Protein AF-A0AAV5WCV3-F1 (afdb_monomer_lite)

Radius of gyration: 29.71 Å; chains: 1; bounding box: 91×46×33 Å

Foldseek 3Di:
DDPPPVDDPPDDPVLVVLLVVCCVVQVQFASVQSNVCSVVDNPVSVVCVVVVVTDTRDPDPPPPPPPPPCPPDPPDPDPDPPPDPDDPDDPDD

Organism: NCBI:txid1538716

Structure (mmCIF, N/CA/C/O backbone):
data_AF-A0AAV5WCV3-F1
#
_entry.id   AF-A0AAV5WCV3-F1
#
loop_
_atom_site.group_PDB
_atom_site.id
_atom_site.type_symbol
_atom_site.label_atom_id
_atom_site.label_alt_id
_atom_site.label_comp_id
_atom_site.label_asym_id
_atom_site.label_entity_id
_atom_site.label_seq_id
_atom_site.pdbx_PDB_ins_code
_atom_site.Cartn_x
_atom_site.Cartn_y
_atom_site.Cartn_z
_atom_site.occupancy
_atom_site.B_iso_or_equiv
_atom_site.auth_seq_id
_atom_site.auth_comp_id
_atom_site.auth_asym_id
_atom_site.auth_atom_id
_atom_site.pdbx_PDB_model_num
ATOM 1 N N . SER A 1 1 ? 1.900 36.141 -9.482 1.00 51.16 1 SER A N 1
ATOM 2 C CA . SER A 1 1 ? 1.765 34.759 -9.966 1.00 51.16 1 SER A CA 1
ATOM 3 C C . SER A 1 1 ? 1.895 33.836 -8.778 1.00 51.16 1 SER A C 1
ATOM 5 O O . SER A 1 1 ? 2.979 33.756 -8.214 1.00 51.16 1 SER A O 1
ATOM 7 N N . GLY A 1 2 ? 0.777 33.284 -8.304 1.00 49.94 2 GLY A N 1
ATOM 8 C CA . GLY A 1 2 ? 0.782 32.323 -7.206 1.00 49.94 2 GLY A CA 1
ATOM 9 C C . GLY A 1 2 ? 1.365 31.012 -7.707 1.00 49.94 2 GLY A C 1
ATOM 10 O O . GLY A 1 2 ? 0.945 30.518 -8.748 1.00 49.94 2 GLY A O 1
ATOM 11 N N . VAL A 1 3 ? 2.364 30.486 -7.008 1.00 56.59 3 VAL A N 1
ATOM 12 C CA . VAL A 1 3 ? 2.714 29.078 -7.149 1.00 56.59 3 VAL A CA 1
ATOM 13 C C . VAL A 1 3 ? 1.652 28.326 -6.363 1.00 56.59 3 VAL A C 1
ATOM 15 O O . VAL A 1 3 ? 1.647 28.325 -5.136 1.00 56.59 3 VAL A O 1
ATOM 18 N N . GLU A 1 4 ? 0.665 27.795 -7.074 1.00 45.91 4 GLU A N 1
ATOM 19 C CA . GLU A 1 4 ? -0.219 26.768 -6.543 1.00 45.91 4 GLU A CA 1
ATOM 20 C C . GLU A 1 4 ? 0.674 25.560 -6.264 1.00 45.91 4 GLU A C 1
ATOM 22 O O . GLU A 1 4 ? 0.912 24.719 -7.128 1.00 45.91 4 GLU A O 1
ATOM 27 N N . THR A 1 5 ? 1.277 25.540 -5.073 1.00 54.62 5 THR A N 1
ATOM 28 C CA . THR A 1 5 ? 1.889 24.348 -4.503 1.00 54.62 5 THR A CA 1
ATOM 29 C C . THR A 1 5 ? 0.807 23.287 -4.564 1.00 54.62 5 THR A C 1
ATOM 31 O O . THR A 1 5 ? -0.176 23.375 -3.829 1.00 54.62 5 THR A O 1
ATOM 34 N N . MET A 1 6 ? 0.933 22.352 -5.506 1.00 52.22 6 MET A N 1
ATOM 35 C CA . MET A 1 6 ? 0.062 21.190 -5.614 1.00 52.22 6 MET A CA 1
ATOM 36 C C . MET A 1 6 ? 0.171 20.469 -4.274 1.00 52.22 6 MET A C 1
ATOM 38 O O . MET A 1 6 ? 1.174 19.814 -4.006 1.00 52.22 6 MET A O 1
ATOM 42 N N . ALA A 1 7 ? -0.784 20.722 -3.379 1.00 52.59 7 ALA A N 1
ATOM 43 C CA . ALA A 1 7 ? -0.746 20.213 -2.025 1.00 52.59 7 ALA A CA 1
ATOM 44 C C . ALA A 1 7 ? -0.780 18.690 -2.119 1.00 52.59 7 ALA A C 1
ATOM 46 O O . ALA A 1 7 ? -1.762 18.115 -2.593 1.00 52.59 7 ALA A O 1
ATOM 47 N N . GLU A 1 8 ? 0.314 18.045 -1.719 1.00 57.53 8 GLU A N 1
ATOM 48 C CA . GLU A 1 8 ? 0.329 16.603 -1.531 1.00 57.53 8 GLU A CA 1
ATOM 49 C C . GLU A 1 8 ? -0.858 16.253 -0.622 1.00 57.53 8 GLU A C 1
ATOM 51 O O . GLU A 1 8 ? -1.060 16.936 0.391 1.00 57.53 8 GLU A O 1
ATOM 56 N N . PRO A 1 9 ? -1.693 15.264 -0.985 1.00 60.06 9 PRO A N 1
ATOM 57 C CA . PRO A 1 9 ? -2.864 14.929 -0.192 1.00 60.06 9 PRO A CA 1
ATOM 58 C C . PRO A 1 9 ? -2.407 14.611 1.231 1.00 60.06 9 PRO A C 1
ATOM 60 O O . PRO A 1 9 ? -1.627 13.682 1.450 1.00 60.06 9 PRO A O 1
ATOM 63 N N . ILE A 1 10 ? -2.855 15.421 2.194 1.00 73.25 10 ILE A N 1
ATOM 64 C CA . ILE A 1 10 ? -2.541 15.225 3.607 1.00 73.25 10 ILE A CA 1
ATOM 65 C C . ILE A 1 10 ? -3.291 13.969 4.042 1.00 73.25 10 ILE A C 1
ATOM 67 O O . ILE A 1 10 ? -4.487 14.012 4.324 1.00 73.25 10 ILE A O 1
ATOM 71 N N . LEU A 1 11 ? -2.589 12.839 4.035 1.00 77.94 11 LEU A N 1
ATOM 72 C CA . LEU A 1 11 ? -3.138 11.570 4.486 1.00 77.94 11 LEU A CA 1
ATOM 73 C C . LEU A 1 11 ? -3.305 11.602 6.003 1.00 77.94 11 LEU A C 1
ATOM 75 O O . LEU A 1 11 ? -2.391 11.976 6.744 1.00 77.94 11 LEU A O 1
ATOM 79 N N . THR A 1 12 ? -4.473 11.173 6.463 1.00 85.44 12 THR A N 1
ATOM 80 C CA . THR A 1 12 ? -4.724 10.945 7.888 1.00 85.44 12 THR A CA 1
ATOM 81 C C . THR A 1 12 ? -3.860 9.787 8.411 1.00 85.44 12 THR A C 1
ATOM 83 O O . THR A 1 12 ? -3.400 8.950 7.627 1.00 85.44 12 THR A O 1
ATOM 86 N N . PRO A 1 13 ? -3.633 9.687 9.734 1.00 84.38 13 PRO A N 1
ATOM 87 C CA . PRO A 1 13 ? -2.914 8.555 10.322 1.00 84.38 13 PRO A CA 1
ATOM 88 C C . PRO A 1 13 ? -3.524 7.197 9.947 1.00 84.38 13 PRO A C 1
ATOM 90 O O . PRO A 1 13 ? -2.794 6.254 9.655 1.00 84.38 13 PRO A O 1
ATOM 93 N N . GLU A 1 14 ? -4.855 7.119 9.879 1.00 85.06 14 GLU A N 1
ATOM 94 C CA . GLU A 1 14 ? -5.590 5.913 9.478 1.00 85.06 14 GLU A CA 1
ATOM 95 C C . GLU A 1 14 ? -5.324 5.547 8.011 1.00 85.06 14 GLU A C 1
ATOM 97 O O . GLU A 1 14 ? -5.073 4.387 7.690 1.00 85.06 14 GLU A O 1
ATOM 102 N N . GLN A 1 15 ? -5.286 6.537 7.115 1.00 85.00 15 GLN A N 1
ATOM 103 C CA . GLN A 1 15 ? -4.943 6.327 5.705 1.00 85.00 15 GLN A CA 1
ATOM 104 C C . GLN A 1 15 ? -3.482 5.912 5.514 1.00 85.00 15 GLN A C 1
ATOM 106 O O . GLN A 1 15 ? -3.180 5.100 4.641 1.00 85.00 15 GLN A O 1
ATOM 111 N N . TRP A 1 16 ? -2.568 6.437 6.331 1.00 87.56 16 TRP A N 1
ATOM 112 C CA . TRP A 1 16 ? -1.179 5.986 6.341 1.00 87.56 16 TRP A CA 1
ATOM 113 C C . TRP A 1 16 ? -1.054 4.537 6.790 1.00 87.56 16 TRP A C 1
ATOM 115 O O . TRP A 1 16 ? -0.325 3.770 6.165 1.00 87.56 16 TRP A O 1
ATOM 125 N N . GLN A 1 17 ? -1.773 4.154 7.842 1.00 88.69 17 GLN A N 1
ATOM 126 C CA . GLN A 1 17 ? -1.779 2.780 8.324 1.00 88.69 17 GLN A CA 1
ATOM 127 C C . GLN A 1 17 ? -2.335 1.829 7.260 1.00 88.69 17 GLN A C 1
ATOM 129 O O . GLN A 1 17 ? -1.703 0.823 6.954 1.00 88.69 17 GLN A O 1
ATOM 134 N N . LEU A 1 18 ? -3.438 2.213 6.616 1.00 87.75 18 LEU A N 1
ATOM 135 C CA . LEU A 1 18 ? -4.028 1.471 5.506 1.00 87.75 18 LEU A CA 1
ATOM 136 C C . LEU A 1 18 ? -3.069 1.324 4.314 1.00 87.75 18 LEU A C 1
ATOM 138 O O . LEU A 1 18 ? -2.955 0.254 3.722 1.00 87.75 18 LEU A O 1
ATOM 142 N N . PHE A 1 19 ? -2.365 2.399 3.958 1.00 87.69 19 PHE A N 1
ATOM 143 C CA . PHE A 1 19 ? -1.364 2.378 2.897 1.00 87.69 19 PHE A CA 1
ATOM 144 C C . PHE A 1 19 ? -0.247 1.371 3.188 1.00 87.69 19 PHE A C 1
ATOM 146 O O . PHE A 1 19 ? 0.125 0.602 2.303 1.00 87.69 19 PHE A O 1
ATOM 153 N N . 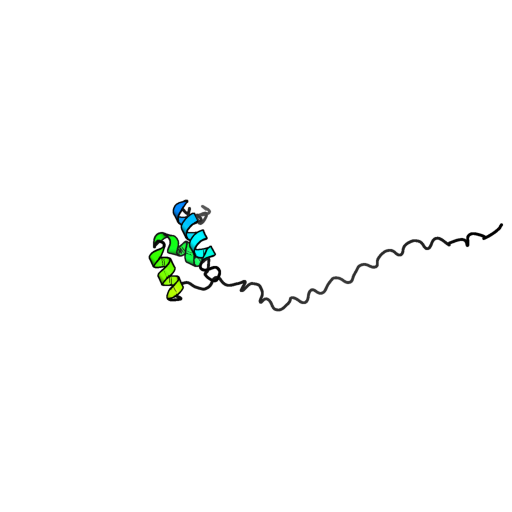TRP A 1 20 ? 0.290 1.383 4.409 1.00 88.12 20 TRP A N 1
ATOM 154 C CA . TRP A 1 20 ? 1.365 0.476 4.806 1.00 88.12 20 TRP A CA 1
ATOM 155 C C . TRP A 1 20 ? 0.908 -0.980 4.838 1.00 88.12 20 TRP A C 1
ATOM 157 O O . TRP A 1 20 ? 1.614 -1.826 4.297 1.00 88.12 20 TRP A O 1
ATOM 167 N N . ASP A 1 21 ? -0.282 -1.250 5.372 1.00 89.75 21 ASP A N 1
ATOM 168 C CA . ASP A 1 21 ? -0.880 -2.589 5.420 1.00 89.75 21 ASP A CA 1
ATOM 169 C C . ASP A 1 21 ? -1.032 -3.182 4.006 1.00 89.75 21 ASP A C 1
ATOM 171 O O . ASP A 1 21 ? -0.531 -4.265 3.694 1.00 89.75 21 ASP A O 1
ATOM 175 N N . LEU A 1 22 ? -1.588 -2.394 3.079 1.00 86.88 22 LEU A N 1
ATOM 176 C CA . LEU A 1 22 ? -1.725 -2.790 1.676 1.00 86.88 22 LEU A CA 1
ATOM 177 C C . LEU A 1 22 ? -0.377 -2.925 0.958 1.00 86.88 22 LEU A C 1
ATOM 179 O O . LEU A 1 22 ? -0.237 -3.778 0.084 1.00 86.88 22 LEU A O 1
ATOM 183 N N . LYS A 1 23 ? 0.627 -2.108 1.296 1.00 85.38 23 LYS A N 1
ATOM 184 C CA . LYS A 1 23 ? 1.981 -2.236 0.734 1.00 85.38 23 LYS A CA 1
ATOM 185 C C . LYS A 1 23 ? 2.720 -3.464 1.253 1.00 85.38 23 LYS A C 1
ATOM 187 O O . LYS A 1 23 ? 3.530 -4.002 0.499 1.00 85.38 23 LYS A O 1
ATOM 192 N N . GLU A 1 24 ? 2.454 -3.890 2.483 1.00 87.44 24 GLU A N 1
ATOM 193 C CA . GLU A 1 24 ? 3.012 -5.111 3.062 1.00 87.44 24 GLU A CA 1
ATOM 194 C C . GLU A 1 24 ? 2.393 -6.357 2.414 1.00 87.44 24 GLU A C 1
ATOM 196 O O . GLU A 1 24 ? 3.122 -7.245 1.974 1.00 87.44 24 GLU A O 1
ATOM 201 N N . MET A 1 25 ? 1.065 -6.389 2.257 1.00 85.56 25 MET A N 1
ATOM 202 C CA . MET A 1 25 ? 0.363 -7.511 1.618 1.00 85.56 25 MET A CA 1
ATOM 203 C C . MET A 1 25 ? 0.565 -7.564 0.100 1.00 85.56 25 MET A C 1
ATOM 205 O O . MET A 1 25 ? 0.716 -8.639 -0.483 1.00 85.56 25 MET A O 1
ATOM 209 N N . PHE A 1 26 ? 0.591 -6.402 -0.555 1.00 86.12 26 PHE A N 1
ATOM 210 C CA . PHE A 1 26 ? 0.678 -6.270 -2.007 1.00 86.12 26 PHE A CA 1
ATOM 211 C C . PHE A 1 26 ? 1.875 -5.391 -2.408 1.00 86.12 26 PHE A C 1
ATOM 213 O O . PHE A 1 26 ? 1.727 -4.288 -2.953 1.00 86.12 26 PHE A O 1
ATOM 220 N N . PRO A 1 27 ? 3.113 -5.876 -2.194 1.00 83.62 27 PRO A N 1
ATOM 221 C CA . PRO A 1 27 ? 4.324 -5.102 -2.470 1.00 83.62 27 PRO A CA 1
ATOM 222 C C . PRO A 1 27 ? 4.478 -4.758 -3.955 1.00 83.62 27 PRO A C 1
ATOM 224 O O . PRO A 1 27 ? 5.074 -3.735 -4.289 1.00 83.62 27 PRO A O 1
ATOM 22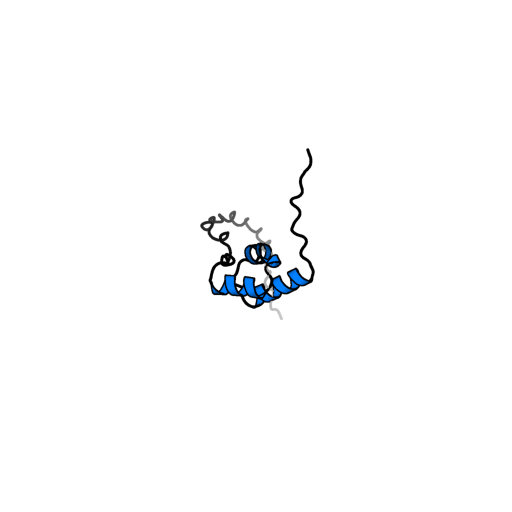7 N N . HIS A 1 28 ? 3.873 -5.559 -4.832 1.00 82.06 28 HIS A N 1
ATOM 228 C CA . HIS A 1 28 ? 3.864 -5.376 -6.279 1.00 82.06 28 HIS A CA 1
ATOM 229 C C . HIS A 1 28 ? 2.849 -4.335 -6.769 1.00 82.06 28 HIS A C 1
ATOM 231 O O . HIS A 1 28 ? 2.827 -4.060 -7.959 1.00 82.06 28 HIS A O 1
ATOM 237 N N . VAL A 1 29 ? 1.999 -3.763 -5.908 1.00 83.19 29 VAL A N 1
ATOM 238 C CA . VAL A 1 29 ? 1.002 -2.748 -6.295 1.00 83.19 29 VAL A CA 1
ATOM 239 C C . VAL A 1 29 ? 1.570 -1.339 -6.150 1.00 83.19 29 VAL A C 1
ATOM 241 O O . VAL A 1 29 ? 2.393 -1.056 -5.268 1.00 83.19 29 VAL A O 1
ATOM 244 N N . SER A 1 30 ? 1.142 -0.437 -7.038 1.00 84.12 30 SER A N 1
ATOM 245 C CA . SER A 1 30 ? 1.651 0.928 -7.091 1.00 84.12 30 SER A CA 1
ATOM 246 C C . SER A 1 30 ? 1.241 1.696 -5.852 1.00 84.12 30 SER A C 1
ATOM 248 O O . SER A 1 30 ? 0.057 1.872 -5.576 1.00 84.12 30 SER A O 1
ATOM 250 N N . GLY A 1 31 ? 2.235 2.203 -5.120 1.00 83.50 31 GLY A N 1
ATOM 251 C CA . GLY A 1 31 ? 1.981 3.051 -3.962 1.00 83.50 31 GLY A CA 1
ATOM 252 C C . GLY A 1 31 ? 1.224 4.327 -4.339 1.00 83.50 31 GLY A C 1
ATOM 253 O O . GLY A 1 31 ? 0.390 4.788 -3.567 1.00 83.50 31 GLY A O 1
ATOM 254 N N . VAL A 1 32 ? 1.453 4.862 -5.542 1.00 83.44 32 VAL A N 1
ATOM 255 C CA . VAL A 1 32 ? 0.692 6.007 -6.063 1.00 83.44 32 VAL A CA 1
ATOM 256 C C . VAL A 1 32 ? -0.770 5.620 -6.265 1.00 83.44 32 VAL A C 1
ATOM 258 O O . VAL A 1 32 ? -1.651 6.334 -5.800 1.00 83.44 32 VAL A O 1
ATOM 261 N N . ALA A 1 33 ? -1.033 4.457 -6.866 1.00 83.94 33 ALA A N 1
ATOM 262 C CA . ALA A 1 33 ? -2.398 3.995 -7.092 1.00 83.94 33 ALA A CA 1
ATOM 263 C C . ALA A 1 33 ? -3.143 3.693 -5.787 1.00 83.94 33 ALA A C 1
ATOM 265 O O . ALA A 1 33 ? -4.302 4.074 -5.650 1.00 83.94 33 ALA A O 1
ATOM 266 N N . ILE A 1 34 ? -2.473 3.083 -4.802 1.00 86.12 34 ILE A N 1
ATOM 267 C CA . ILE A 1 34 ? -3.052 2.885 -3.466 1.00 86.12 34 ILE A CA 1
ATOM 268 C C . ILE A 1 34 ? -3.428 4.247 -2.878 1.00 86.12 34 ILE A C 1
ATOM 270 O O . ILE A 1 34 ? -4.578 4.435 -2.495 1.00 86.12 34 ILE A O 1
ATOM 274 N N . LYS A 1 35 ? -2.508 5.224 -2.893 1.00 84.50 35 LYS A N 1
ATOM 275 C CA . LYS A 1 35 ? -2.747 6.580 -2.368 1.00 84.50 35 LYS A CA 1
ATOM 276 C C . LYS A 1 35 ? -3.927 7.292 -3.029 1.00 84.50 35 LYS A C 1
ATOM 278 O O . LYS A 1 35 ? -4.694 7.941 -2.325 1.00 84.50 35 LYS A O 1
ATOM 283 N N . THR A 1 36 ? -4.115 7.137 -4.340 1.00 84.38 36 THR A N 1
ATOM 284 C CA . THR A 1 36 ? -5.261 7.706 -5.076 1.00 84.38 36 THR A CA 1
ATOM 285 C C . THR A 1 36 ? -6.606 7.136 -4.618 1.00 84.38 36 THR A C 1
ATOM 287 O O . THR A 1 36 ? -7.633 7.797 -4.745 1.00 84.38 36 THR A O 1
ATOM 290 N N . HIS A 1 37 ? -6.610 5.924 -4.066 1.00 86.19 37 HIS A N 1
ATOM 291 C CA . HIS A 1 37 ? -7.819 5.193 -3.705 1.00 86.19 37 HIS A CA 1
ATOM 292 C C . HIS A 1 37 ? -7.970 4.951 -2.194 1.00 86.19 37 HIS A C 1
ATOM 294 O O . HIS A 1 37 ? -8.911 4.268 -1.798 1.00 86.19 37 HIS A O 1
ATOM 300 N N . LEU A 1 38 ? -7.122 5.558 -1.347 1.00 84.31 38 LEU A N 1
ATOM 301 C CA . LEU A 1 38 ? -7.184 5.450 0.125 1.00 84.31 38 LEU A CA 1
ATOM 302 C C . LEU A 1 38 ? -8.534 5.863 0.724 1.00 84.31 38 LEU A C 1
ATOM 304 O O . LEU A 1 38 ? -8.901 5.369 1.785 1.00 84.31 38 LEU A O 1
ATOM 308 N N . ASP A 1 39 ? -9.289 6.719 0.037 1.00 83.25 39 ASP A N 1
ATOM 309 C CA . ASP A 1 39 ? -10.641 7.131 0.434 1.00 83.25 39 ASP A CA 1
ATOM 310 C C . ASP A 1 39 ? -11.674 5.987 0.374 1.00 83.25 39 ASP A C 1
ATOM 312 O O . ASP A 1 39 ? -12.640 5.972 1.129 1.00 83.25 39 ASP A O 1
ATOM 316 N N . LYS A 1 40 ? -11.451 4.972 -0.474 1.00 83.00 40 LYS A N 1
ATOM 317 C CA . LYS A 1 40 ? -12.380 3.841 -0.649 1.00 83.00 40 LYS A CA 1
ATOM 318 C C . LYS A 1 40 ? -12.382 2.857 0.526 1.00 83.00 40 LYS A C 1
ATOM 320 O O . LYS A 1 40 ? -13.289 2.030 0.615 1.00 83.00 40 LYS A O 1
ATOM 325 N N . GLY A 1 41 ? -11.382 2.932 1.404 1.00 83.19 41 GLY A N 1
ATOM 326 C CA . GLY A 1 41 ? -11.204 2.007 2.518 1.00 83.19 41 GLY A CA 1
ATOM 327 C C . GLY A 1 41 ? -10.602 0.655 2.116 1.00 83.19 41 GLY A C 1
ATOM 328 O O . GLY A 1 41 ? -10.323 0.380 0.948 1.00 83.19 41 GLY A O 1
ATOM 329 N N . HIS A 1 42 ? -10.372 -0.188 3.122 1.00 84.19 42 HIS A N 1
ATOM 330 C CA . HIS A 1 42 ? -9.546 -1.391 3.000 1.00 84.19 42 HIS A CA 1
ATOM 331 C C . HIS A 1 42 ? -10.134 -2.493 2.114 1.00 84.19 42 HIS A C 1
ATOM 333 O O . HIS A 1 42 ? -9.422 -3.027 1.263 1.00 84.19 42 HIS A O 1
ATOM 339 N N . GLU A 1 43 ? -11.422 -2.807 2.280 1.00 86.81 43 GLU A N 1
ATOM 340 C CA . GLU A 1 43 ? -12.094 -3.856 1.501 1.00 86.81 43 GLU A CA 1
ATOM 341 C C . GLU A 1 43 ? -12.085 -3.536 0.006 1.00 86.81 43 GLU A C 1
ATOM 343 O O . GLU A 1 43 ? -11.594 -4.338 -0.785 1.00 86.81 43 GLU A O 1
ATOM 348 N N . GLN A 1 44 ? -12.525 -2.334 -0.382 1.00 87.31 44 GLN A N 1
ATOM 349 C CA . GLN A 1 44 ? -12.567 -1.949 -1.795 1.00 87.31 44 GLN A CA 1
ATOM 350 C C . GLN A 1 44 ? -11.177 -1.911 -2.428 1.00 87.31 44 GLN A C 1
ATOM 352 O O . GLN A 1 44 ? -11.013 -2.348 -3.563 1.00 87.31 44 GLN A O 1
ATOM 357 N N . LEU A 1 45 ? -10.169 -1.391 -1.721 1.00 87.44 45 LEU A N 1
ATOM 358 C CA . LEU A 1 45 ? -8.798 -1.386 -2.231 1.00 87.44 45 LEU A CA 1
ATOM 359 C C . LEU A 1 45 ? -8.292 -2.806 -2.457 1.00 87.44 45 LEU A C 1
ATOM 361 O O . LEU A 1 45 ? -7.768 -3.102 -3.525 1.00 87.44 45 LEU A O 1
ATOM 365 N N . THR A 1 46 ? -8.505 -3.692 -1.490 1.00 86.38 46 THR A N 1
ATOM 366 C CA . THR A 1 46 ? -8.116 -5.099 -1.589 1.00 86.38 46 THR A CA 1
ATOM 367 C C . THR A 1 46 ? -8.821 -5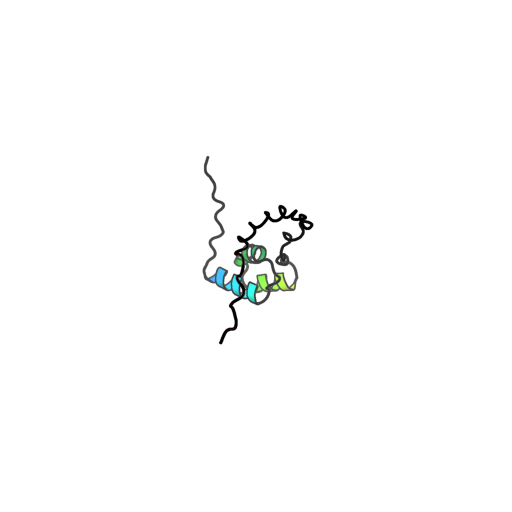.793 -2.755 1.00 86.38 46 THR A C 1
ATOM 369 O O . THR A 1 46 ? -8.164 -6.457 -3.555 1.00 86.38 46 THR A O 1
ATOM 372 N N . GLU A 1 47 ? -10.128 -5.581 -2.932 1.00 89.75 47 GLU A N 1
ATOM 373 C CA . GLU A 1 47 ? -10.870 -6.094 -4.090 1.00 89.75 47 GLU A CA 1
ATOM 374 C C . GLU A 1 47 ? -10.320 -5.558 -5.416 1.00 89.75 47 GLU A C 1
ATOM 376 O O . GLU A 1 47 ? -10.162 -6.324 -6.366 1.00 89.75 47 GLU A O 1
ATOM 381 N N . MET A 1 48 ? -9.985 -4.268 -5.502 1.00 86.69 48 MET A N 1
ATOM 382 C CA . MET A 1 48 ? -9.383 -3.689 -6.706 1.00 86.69 48 MET A CA 1
ATOM 383 C C . MET A 1 48 ? -8.010 -4.304 -7.011 1.00 86.69 48 MET A C 1
ATOM 385 O O . MET A 1 48 ? -7.682 -4.504 -8.181 1.00 86.69 48 MET A O 1
ATOM 389 N N . ILE A 1 49 ? -7.216 -4.637 -5.987 1.00 86.69 49 ILE A N 1
ATOM 390 C CA . ILE A 1 49 ? -5.936 -5.336 -6.160 1.00 86.69 49 ILE A CA 1
ATOM 391 C C . ILE A 1 49 ? -6.172 -6.761 -6.669 1.00 86.69 49 ILE A C 1
ATOM 393 O O . ILE A 1 49 ? -5.583 -7.151 -7.675 1.00 86.69 49 ILE A O 1
ATOM 397 N N . PHE A 1 50 ? -7.075 -7.519 -6.040 1.00 86.19 50 PHE A N 1
ATOM 398 C CA . PHE A 1 50 ? -7.396 -8.891 -6.453 1.00 86.19 50 PHE A CA 1
ATOM 399 C C . PHE A 1 50 ? -7.984 -8.972 -7.865 1.00 86.19 50 PHE A C 1
ATOM 401 O O . PHE A 1 50 ? -7.681 -9.905 -8.605 1.00 86.19 50 PHE A O 1
ATOM 408 N N . ASN A 1 51 ? -8.786 -7.982 -8.262 1.00 87.75 51 ASN A N 1
ATOM 409 C CA . ASN A 1 51 ? -9.333 -7.872 -9.615 1.00 87.75 51 ASN A CA 1
ATOM 410 C C . ASN A 1 51 ? -8.349 -7.236 -10.613 1.00 87.75 51 ASN A C 1
ATOM 412 O O . ASN A 1 51 ? -8.729 -6.955 -11.751 1.00 87.75 51 ASN A O 1
ATOM 416 N N . ASN A 1 52 ? -7.098 -6.992 -10.204 1.00 81.38 52 ASN A N 1
ATOM 417 C CA . ASN A 1 52 ? -6.039 -6.429 -11.037 1.00 81.38 52 ASN A CA 1
ATOM 418 C C . ASN A 1 52 ? -6.409 -5.061 -11.658 1.00 81.38 52 ASN A C 1
ATOM 420 O O . ASN A 1 52 ? -5.954 -4.711 -12.748 1.00 81.38 52 ASN A O 1
ATOM 424 N N . GLN A 1 53 ? -7.264 -4.301 -10.963 1.00 85.06 53 GLN A N 1
ATOM 425 C CA . GLN A 1 53 ? -7.744 -2.969 -11.350 1.00 85.06 53 GLN A CA 1
ATOM 426 C C . GLN A 1 53 ? -6.788 -1.855 -10.922 1.00 85.06 53 GLN A C 1
ATOM 428 O O . GLN A 1 53 ? -6.851 -0.748 -11.457 1.00 85.06 53 GLN A O 1
ATOM 433 N N . LEU A 1 54 ? -5.911 -2.131 -9.954 1.00 81.81 54 LEU A N 1
ATOM 434 C CA . LEU A 1 54 ? -4.839 -1.222 -9.571 1.00 81.81 54 LEU A CA 1
ATOM 435 C C . LEU A 1 54 ? -3.579 -1.567 -10.363 1.00 81.81 54 LEU A C 1
ATOM 437 O O . LEU A 1 54 ? -3.200 -2.740 -10.415 1.00 81.81 54 LEU A O 1
ATOM 441 N N . PRO A 1 55 ? -2.912 -0.572 -10.974 1.00 76.38 55 PRO A N 1
ATOM 442 C CA . PRO A 1 55 ? -1.676 -0.826 -11.683 1.00 76.38 55 PRO A CA 1
ATOM 443 C C . PRO A 1 55 ? -0.644 -1.387 -10.709 1.00 76.38 55 PRO A C 1
ATOM 445 O O . PRO A 1 55 ? -0.473 -0.896 -9.582 1.00 76.38 55 PRO A O 1
ATOM 448 N N . ALA A 1 56 ? 0.062 -2.415 -11.173 1.00 73.69 56 ALA A N 1
ATOM 449 C CA . ALA A 1 56 ? 1.252 -2.877 -10.495 1.00 73.69 56 ALA A CA 1
ATOM 450 C C . ALA A 1 56 ? 2.205 -1.687 -10.322 1.00 73.69 56 ALA A C 1
ATOM 452 O O . ALA A 1 56 ? 2.349 -0.825 -11.191 1.00 73.69 56 ALA A O 1
ATOM 453 N N . GLY A 1 57 ? 2.781 -1.608 -9.134 1.00 62.81 57 GLY A N 1
ATOM 454 C CA . GLY A 1 57 ? 3.825 -0.681 -8.766 1.00 62.81 57 GLY A CA 1
ATOM 455 C C . GLY A 1 57 ? 5.029 -1.067 -9.556 1.00 62.81 57 GLY A C 1
ATOM 456 O O . GLY A 1 57 ? 5.743 -1.996 -9.199 1.00 62.81 57 GLY A O 1
ATOM 457 N N . ASP A 1 58 ? 5.147 -0.363 -10.659 1.00 49.44 58 ASP A N 1
ATOM 458 C CA . ASP A 1 58 ? 6.227 -0.413 -11.592 1.00 49.44 58 ASP A CA 1
ATOM 459 C C . ASP A 1 58 ? 7.558 -0.447 -10.830 1.00 49.44 58 ASP A C 1
ATOM 461 O O . ASP A 1 58 ? 7.970 0.512 -10.169 1.00 49.44 58 ASP A O 1
ATOM 465 N N . GLN A 1 59 ? 8.178 -1.625 -10.835 1.00 47.25 59 GLN A N 1
ATOM 466 C CA . GLN A 1 59 ? 9.580 -1.758 -10.502 1.00 47.25 59 GLN A CA 1
ATOM 467 C C . GLN A 1 59 ? 10.314 -0.972 -11.583 1.00 47.25 59 GLN A C 1
ATOM 469 O O . GLN A 1 59 ? 10.554 -1.516 -12.649 1.00 47.25 59 GLN A O 1
ATOM 474 N N . PHE A 1 60 ? 10.629 0.297 -11.336 1.00 46.81 60 PHE A N 1
ATOM 475 C CA . PHE A 1 60 ? 11.635 1.007 -12.122 1.00 46.81 60 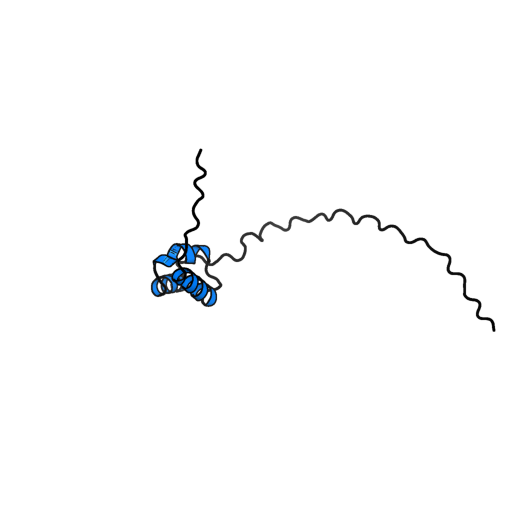PHE A CA 1
ATOM 476 C C . PHE A 1 60 ? 11.493 0.872 -13.664 1.00 46.81 60 PHE A C 1
ATOM 478 O O . PHE A 1 60 ? 12.430 0.458 -14.341 1.00 46.81 60 PHE A O 1
ATOM 485 N N . ILE A 1 61 ? 10.420 1.354 -14.296 1.00 45.78 61 ILE A N 1
ATOM 486 C CA . ILE A 1 61 ? 10.479 1.856 -15.686 1.00 45.78 61 ILE A CA 1
ATOM 487 C C . ILE A 1 61 ? 11.131 3.247 -15.612 1.00 45.78 61 ILE A C 1
ATOM 489 O O . ILE A 1 61 ? 10.549 4.311 -15.802 1.00 45.78 61 ILE A O 1
ATOM 493 N N . GLY A 1 62 ? 12.387 3.175 -15.205 1.00 41.22 62 GLY A N 1
ATOM 494 C CA . GLY A 1 62 ? 13.420 4.191 -15.085 1.00 41.22 62 GLY A CA 1
ATOM 495 C C . GLY A 1 62 ? 14.809 3.531 -15.090 1.00 41.22 62 GLY A C 1
ATOM 496 O O . GLY A 1 62 ? 15.802 4.238 -15.048 1.00 41.22 62 GLY A O 1
ATOM 497 N N . ASP A 1 63 ? 14.878 2.191 -15.180 1.00 41.44 63 ASP A N 1
ATOM 498 C CA . ASP A 1 63 ? 16.078 1.389 -15.462 1.00 41.44 63 ASP A CA 1
ATOM 499 C C . ASP A 1 63 ? 15.867 0.591 -16.769 1.00 41.44 63 ASP A C 1
ATOM 501 O O . ASP A 1 63 ? 16.006 -0.623 -16.880 1.00 41.44 63 ASP A O 1
ATOM 505 N N . SER A 1 64 ? 15.393 1.288 -17.794 1.00 42.34 64 SER A N 1
ATOM 506 C CA . SER A 1 64 ? 15.525 0.868 -19.193 1.00 42.34 64 SER A CA 1
ATOM 507 C C . SER A 1 64 ? 15.844 2.091 -20.044 1.00 42.34 64 SER A C 1
ATOM 509 O O . SER A 1 64 ? 15.346 2.259 -21.153 1.00 42.34 64 SER A O 1
ATOM 511 N N . GLU A 1 65 ? 16.706 2.965 -19.525 1.00 48.88 65 GLU A N 1
ATOM 512 C CA . GLU A 1 65 ? 17.669 3.574 -20.429 1.00 48.88 65 GLU A CA 1
ATOM 513 C C . GLU A 1 65 ? 18.577 2.426 -20.904 1.00 48.88 65 GLU A C 1
ATOM 515 O O . GLU A 1 65 ? 19.021 1.624 -20.074 1.00 48.88 65 GLU A O 1
ATOM 520 N N . PRO A 1 66 ? 18.829 2.267 -22.219 1.00 50.75 66 PRO A N 1
ATOM 521 C CA . PRO A 1 66 ? 19.924 1.402 -22.646 1.00 50.75 66 PRO A CA 1
ATOM 522 C C . PRO A 1 66 ? 21.162 1.840 -21.860 1.00 50.75 66 PRO A C 1
ATOM 524 O O . PRO A 1 66 ? 21.280 3.041 -21.603 1.00 50.75 66 PRO A O 1
ATOM 527 N N . PRO A 1 67 ? 22.055 0.921 -21.450 1.00 52.53 67 PRO A N 1
ATOM 528 C CA . PRO A 1 67 ? 23.230 1.302 -20.687 1.00 52.53 67 PRO A CA 1
ATOM 529 C C . PRO A 1 67 ? 23.896 2.452 -21.432 1.00 52.53 67 PRO A C 1
ATOM 531 O O . PRO A 1 67 ? 24.384 2.269 -22.549 1.00 52.53 67 PRO A O 1
ATOM 534 N N . VAL A 1 68 ? 23.851 3.656 -20.852 1.00 54.94 68 VAL A N 1
ATOM 535 C CA . VAL A 1 68 ? 24.754 4.716 -21.263 1.00 54.94 68 VAL A CA 1
ATOM 536 C C . VAL A 1 68 ? 26.102 4.071 -21.059 1.00 54.94 68 VAL A C 1
ATOM 538 O O . VAL A 1 68 ? 26.470 3.737 -19.932 1.00 54.94 68 VAL A O 1
ATOM 541 N N . GLU A 1 69 ? 26.772 3.774 -22.166 1.00 51.84 69 GLU A N 1
ATOM 542 C CA . GLU A 1 69 ? 28.150 3.345 -22.161 1.00 51.84 69 GLU A CA 1
ATOM 543 C C . GLU A 1 69 ? 28.888 4.450 -21.409 1.00 51.84 69 GLU A C 1
ATOM 545 O O . GLU A 1 69 ? 29.133 5.537 -21.934 1.00 51.84 69 GLU A O 1
ATOM 550 N N . VAL A 1 70 ? 29.114 4.229 -20.113 1.00 51.47 70 VAL A N 1
ATOM 551 C CA . VAL A 1 70 ? 29.935 5.103 -19.300 1.00 51.47 70 VAL A CA 1
ATOM 552 C C . VAL A 1 70 ? 31.314 4.919 -19.894 1.00 51.47 70 VAL A C 1
ATOM 554 O O . VAL A 1 70 ? 32.043 3.992 -19.543 1.00 51.47 70 VAL A O 1
ATOM 557 N N . ILE A 1 71 ? 31.654 5.782 -20.846 1.00 57.56 71 ILE A N 1
ATOM 558 C CA . ILE A 1 71 ? 33.028 6.013 -21.247 1.00 57.56 71 ILE A CA 1
ATOM 559 C C . ILE A 1 71 ? 33.677 6.553 -19.979 1.00 57.56 71 ILE A C 1
ATOM 561 O O . ILE A 1 71 ? 33.618 7.747 -19.684 1.00 57.56 71 ILE A O 1
ATOM 565 N N . ALA A 1 72 ? 34.208 5.645 -19.162 1.00 58.88 72 ALA A N 1
ATOM 566 C CA . ALA A 1 72 ? 35.008 6.014 -18.020 1.00 58.88 72 ALA A CA 1
ATOM 567 C C . ALA A 1 72 ? 36.102 6.948 -18.558 1.00 58.88 72 ALA A C 1
ATOM 569 O O . ALA A 1 72 ? 36.796 6.567 -19.510 1.00 58.88 72 ALA A O 1
ATOM 570 N N . PRO A 1 73 ? 36.264 8.172 -18.022 1.00 58.09 73 PRO A N 1
ATOM 571 C CA . PRO A 1 73 ? 37.439 8.953 -18.355 1.00 58.09 73 PRO A CA 1
ATOM 572 C C . PRO A 1 73 ? 38.650 8.078 -18.030 1.00 58.09 73 PRO A C 1
ATOM 574 O O . PRO A 1 73 ? 38.708 7.475 -16.955 1.00 58.09 73 PRO A O 1
ATOM 577 N N . ALA A 1 74 ? 39.561 7.940 -18.999 1.00 62.97 74 ALA A N 1
ATOM 578 C CA . ALA A 1 74 ? 40.740 7.095 -18.867 1.00 62.97 74 ALA A CA 1
ATOM 579 C C . ALA A 1 74 ? 41.395 7.330 -17.494 1.00 62.97 74 ALA A C 1
ATOM 581 O O . ALA A 1 74 ? 41.516 8.490 -17.081 1.00 62.97 74 ALA A O 1
ATOM 582 N N . PRO A 1 75 ? 41.788 6.267 -16.766 1.00 61.75 75 PRO A N 1
ATOM 583 C CA . PRO A 1 75 ? 42.353 6.427 -15.437 1.00 61.75 75 PRO A CA 1
ATOM 584 C C . PRO A 1 75 ? 43.549 7.373 -15.526 1.00 61.75 75 PRO A C 1
ATOM 586 O O . PRO A 1 75 ? 44.446 7.183 -16.352 1.00 61.75 75 PRO A O 1
ATOM 589 N N . ALA A 1 76 ? 43.539 8.419 -14.697 1.00 69.06 76 ALA A N 1
ATOM 590 C CA . ALA A 1 76 ? 44.663 9.334 -14.598 1.00 69.06 76 ALA A CA 1
ATOM 591 C C . ALA A 1 76 ? 45.942 8.518 -14.333 1.00 69.06 76 ALA A C 1
ATOM 593 O O . ALA A 1 76 ? 45.905 7.592 -13.514 1.00 69.06 76 ALA A O 1
ATOM 594 N N . PRO A 1 77 ? 47.070 8.820 -15.002 1.00 67.62 77 PRO A N 1
ATOM 595 C CA . PRO A 1 77 ? 48.314 8.115 -14.747 1.00 67.62 77 PRO A CA 1
ATOM 596 C C . PRO A 1 77 ? 48.691 8.322 -13.281 1.00 67.62 77 PRO A C 1
ATOM 598 O O . PRO A 1 77 ? 49.007 9.433 -12.854 1.00 67.62 77 PRO A O 1
ATOM 601 N N . THR A 1 78 ? 48.631 7.251 -12.492 1.00 73.00 78 THR A N 1
ATOM 602 C CA . THR A 1 78 ? 49.069 7.271 -11.097 1.00 73.00 78 THR A CA 1
ATOM 603 C C . THR A 1 78 ? 50.525 7.729 -11.039 1.00 73.00 78 THR A C 1
ATOM 605 O O . THR A 1 78 ? 51.357 7.165 -11.764 1.00 73.00 78 THR A O 1
ATOM 608 N N . PRO A 1 79 ? 50.875 8.716 -10.195 1.00 66.44 79 PRO A N 1
ATOM 609 C CA . PRO A 1 79 ? 52.262 9.106 -10.017 1.00 66.44 79 PRO A CA 1
ATOM 610 C C . PRO A 1 79 ? 53.052 7.899 -9.507 1.00 66.44 79 PRO A C 1
ATOM 612 O O . PRO A 1 79 ? 52.702 7.272 -8.507 1.00 66.44 79 PRO A O 1
ATOM 615 N N . ARG A 1 80 ? 54.106 7.541 -10.243 1.00 72.12 80 ARG A N 1
ATOM 616 C CA . ARG A 1 80 ? 54.995 6.434 -9.892 1.00 72.12 80 ARG A CA 1
ATOM 617 C C . ARG A 1 80 ? 55.662 6.776 -8.551 1.00 72.12 80 ARG A C 1
ATOM 619 O O . ARG A 1 80 ? 56.209 7.876 -8.442 1.00 72.12 80 ARG A O 1
ATOM 626 N N . PRO A 1 81 ? 55.637 5.890 -7.540 1.00 75.25 81 PRO A N 1
ATOM 627 C CA . PRO A 1 81 ? 56.373 6.143 -6.311 1.00 75.25 81 PRO A CA 1
ATOM 628 C C . PRO A 1 81 ? 57.866 6.294 -6.643 1.00 75.25 81 PRO A C 1
ATOM 630 O O . PRO A 1 81 ? 58.355 5.619 -7.558 1.00 75.25 81 PRO A O 1
ATOM 633 N N . PRO A 1 82 ? 58.603 7.173 -5.944 1.00 72.38 82 PRO A N 1
ATOM 634 C CA . PRO A 1 82 ? 60.035 7.295 -6.152 1.00 72.38 82 PRO A CA 1
ATOM 635 C C . PRO A 1 82 ? 60.684 5.940 -5.860 1.00 72.38 82 PRO A C 1
ATOM 637 O O . PRO A 1 82 ? 60.575 5.411 -4.754 1.00 72.38 82 PRO A O 1
ATOM 640 N N . THR A 1 83 ? 61.345 5.360 -6.864 1.00 71.00 83 THR A N 1
ATOM 641 C CA . THR A 1 83 ? 62.212 4.196 -6.671 1.00 71.00 83 THR A CA 1
ATOM 642 C C . THR A 1 83 ? 63.344 4.622 -5.749 1.00 71.00 83 THR A C 1
ATOM 644 O O . THR A 1 83 ? 64.315 5.242 -6.177 1.00 71.00 83 THR A O 1
ATOM 647 N N . VAL A 1 84 ? 63.207 4.312 -4.462 1.00 72.00 84 VAL A N 1
ATOM 648 C CA . VAL A 1 84 ? 64.323 4.399 -3.528 1.00 72.00 84 VAL A CA 1
ATOM 649 C C . VAL A 1 84 ? 65.240 3.214 -3.835 1.00 72.00 84 VAL A C 1
ATOM 651 O O . VAL A 1 84 ? 64.762 2.076 -3.847 1.00 72.00 84 VAL A O 1
ATOM 654 N N . PRO A 1 85 ? 66.536 3.432 -4.111 1.00 72.50 85 PRO A N 1
ATOM 655 C CA . PRO A 1 85 ? 67.471 2.334 -4.287 1.00 72.50 85 PRO A CA 1
ATOM 656 C C . PRO A 1 85 ? 67.568 1.555 -2.974 1.00 72.50 85 PRO A C 1
ATOM 658 O O . PRO A 1 85 ? 68.080 2.051 -1.968 1.00 72.50 85 PRO A O 1
ATOM 661 N N . VAL A 1 86 ? 67.051 0.326 -2.980 1.00 72.06 86 VAL A N 1
ATOM 662 C CA . VAL A 1 86 ? 67.187 -0.595 -1.854 1.00 72.06 86 VAL A CA 1
ATOM 663 C C . VAL A 1 86 ? 68.648 -1.030 -1.820 1.00 72.06 86 VAL A C 1
ATOM 665 O O . VAL A 1 86 ? 69.109 -1.776 -2.683 1.00 72.06 86 VAL A O 1
ATOM 668 N N . ARG A 1 87 ? 69.412 -0.515 -0.854 1.00 75.25 87 ARG A N 1
ATOM 669 C CA . ARG A 1 87 ? 70.766 -1.016 -0.597 1.00 75.25 87 ARG A CA 1
ATOM 670 C C . 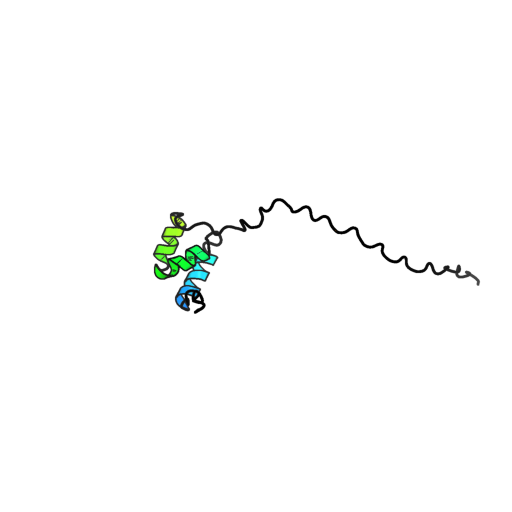ARG A 1 87 ? 70.628 -2.442 -0.052 1.00 75.25 87 ARG A C 1
ATOM 672 O O . ARG A 1 87 ? 69.815 -2.638 0.852 1.00 75.25 87 ARG A O 1
ATOM 679 N N . PRO A 1 88 ? 71.388 -3.429 -0.554 1.00 69.19 88 PRO A N 1
ATOM 680 C CA . PRO A 1 88 ? 71.404 -4.742 0.069 1.00 69.19 88 PRO A CA 1
ATOM 681 C C . PRO A 1 88 ? 71.917 -4.576 1.500 1.00 69.19 88 PRO A C 1
ATOM 683 O O . PRO A 1 88 ? 72.986 -3.999 1.722 1.00 69.19 88 PRO A O 1
ATOM 686 N N . VAL A 1 89 ? 71.136 -5.040 2.475 1.00 65.19 89 VAL A N 1
ATOM 687 C CA . VAL A 1 89 ? 71.639 -5.191 3.837 1.00 65.19 89 VAL A CA 1
ATOM 688 C C . VAL A 1 89 ? 72.734 -6.252 3.776 1.00 65.19 89 VAL A C 1
ATOM 690 O O . VAL A 1 89 ? 72.494 -7.393 3.383 1.00 65.19 89 VAL A O 1
ATOM 693 N N . GLY A 1 90 ? 73.967 -5.840 4.058 1.00 55.69 90 GLY A N 1
ATOM 694 C CA . GLY A 1 90 ? 75.088 -6.758 4.166 1.00 55.69 90 GLY A CA 1
ATOM 695 C C . GLY A 1 90 ? 74.824 -7.710 5.325 1.00 55.69 90 GLY A C 1
ATOM 696 O O . GLY A 1 90 ? 74.834 -7.295 6.480 1.00 55.69 90 GLY A O 1
ATOM 697 N N . LEU A 1 91 ? 74.570 -8.975 5.004 1.00 60.47 91 LEU A N 1
ATOM 698 C CA . LEU A 1 91 ? 74.696 -10.097 5.927 1.00 60.47 91 LEU A CA 1
ATOM 699 C C . LEU A 1 91 ? 76.186 -10.269 6.254 1.00 60.47 91 LEU A C 1
ATOM 701 O O . LEU A 1 91 ? 76.912 -10.959 5.549 1.00 60.47 91 LEU A O 1
ATOM 705 N N . MET A 1 92 ? 76.641 -9.581 7.292 1.00 53.41 92 MET A N 1
ATOM 706 C CA . MET A 1 92 ? 77.922 -9.765 7.980 1.00 53.41 92 MET A CA 1
ATOM 707 C C . MET A 1 92 ? 77.649 -9.310 9.415 1.00 53.41 92 MET A C 1
ATOM 709 O O . MET A 1 92 ? 77.162 -8.201 9.597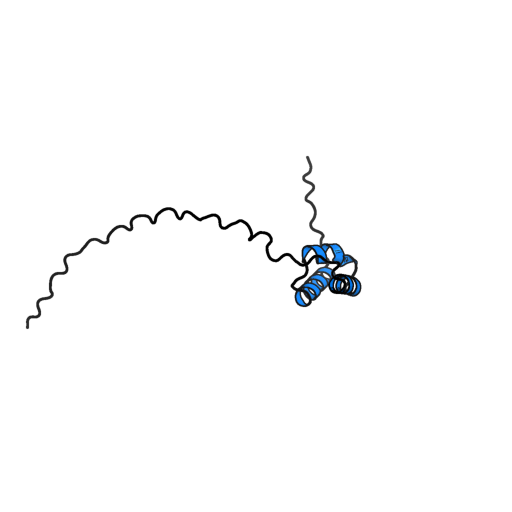 1.00 53.41 92 MET A O 1
ATOM 713 N N . GLY A 1 93 ? 77.865 -10.069 10.478 1.00 46.88 93 GLY A N 1
ATOM 714 C CA . GLY A 1 93 ? 78.607 -11.295 10.740 1.00 46.88 93 GLY A CA 1
ATOM 715 C C . GLY A 1 93 ? 78.830 -11.291 12.249 1.00 46.88 93 GLY A C 1
ATOM 716 O O . GLY A 1 93 ? 79.044 -10.176 12.780 1.00 46.88 93 GLY A O 1
#

Sequence (93 aa):
SGVETMAEPILTPEQWQLFWDLKEMFPHVSGVAIKTHLDKGHEQLTEMIFNNQLPAGDQFIGDSEPPVEVIAPAPAPTPRPPTVPVRPVGLMG

Secondary structure (DSSP, 8-state):
------------HHHHHHHHHHHHH-TTB-HHHHHHHGGGHHHHHHHHHHTT-SPB--S-TTS-S------------PPPPP-----------

pLDDT: mean 71.56, std 15.16, range [41.22, 89.75]